Protein 9DTE (pdb70)

Radius of gyration: 13.27 Å; Cα contacts (8 Å, |Δi|>4): 83; chains: 2; bounding box: 37×26×34 Å

Nearest PDB structures (foldseek):
  7rmx-assembly1_A-2  TM=6.338E-01  e=7.361E+00  synthetic construct

B-factor: mean 43.98, std 13.6, range [22.34, 89.56]

Foldseek 3Di:
DLVVVLVVLLVVQCVLCVVVVPVVSNVVSVVLVVVCVVPVDCVSVVVSVVSSVVSVVVD/DVVLLVVLLVLQCVLCVVVVPVVSNVVSVVLVVCCVPPVDCVSSVVSVVSSVVSVVVD

Sequence (117 aa):
DLEERFERLYEKAKKLAEERGDERARRMIELLRQLFETVGDPRILELLELLLQLLEGLELEERFERLYEKAKKLAEERGDERARRMIELLRQLFETVGDPRILELLELLLQLLEGLE

Solvent-accessible surface area: 6293 Å² total; per-residue (Å²): 126,57,87,106,122,2,68,147,14,2,82,120,0,55,129,23,0,85,115,97,58,30,98,76,0,92,104,2,0,52,15,3,67,75,1,5,114,86,54,34,21,82,65,2,15,60,2,0,69,20,0,8,64,10,0,75,57,68,132,130,108,131,98,8,86,132,10,29,76,114,0,66,115,30,0,99,142,100,68,31,72,109,0,103,93,3,0,25,1,4,94,66,2,18,111,94,60,35,23,82,68,3,12,81,3,0,41,7,0,7,52,9,0,67,57,69,91

Secondary structure (DSSP, 8-state):
-HHHHHHHHHHHHHHHHHHHT-HHHHHHHHHHHHHHHHH--HHHHHHHHHHHHHHHHH-/-HHHHHHHHHHHHHHHHHTT-HHHHHHHHHHHHHHHHT--HHHHHHHHHHHHHHHHH-

Structure (mmCIF, N/CA/C/O backbone):
data_9DTE
#
_entry.id   9DTE
#
_cell.length_a   56.429
_cell.length_b   56.429
_cell.length_c   96.624
_cell.angle_alpha   90.000
_cell.angle_beta   90.000
_cell.angle_gamma   120.000
#
_symmetry.space_group_name_H-M   'H 3'
#
loop_
_entity.id
_entity.type
_entity.pdbx_description
1 polymer C2-02802
2 water water
#
loop_
_atom_site.group_PDB
_atom_site.id
_atom_site.type_symbol
_atom_site.label_atom_id
_atom_site.label_alt_id
_atom_site.label_comp_id
_atom_site.label_asym_id
_atom_site.label_entity_id
_atom_site.label_seq_id
_atom_site.pdbx_PDB_ins_code
_atom_site.Cartn_x
_atom_site.Cartn_y
_atom_site.Cartn_z
_atom_site.occupancy
_atom_site.B_iso_or_equiv
_atom_site.auth_seq_id
_atom_site.auth_comp_id
_atom_site.auth_asym_id
_atom_site.auth_atom_id
_atom_site.pdbx_PDB_model_num
ATOM 1 N N . ASP A 1 1 ? 20.85504 16.62558 3.85781 0.859 79.69120 1 ASP A N 1
ATOM 2 C CA . ASP A 1 1 ? 20.27709 15.39103 3.34040 0.859 77.92582 1 ASP A CA 1
ATOM 3 C C . ASP A 1 1 ? 18.75264 15.44709 3.37872 0.859 70.96017 1 ASP A C 1
ATOM 4 O O . ASP A 1 1 ? 18.16409 15.89506 4.36185 0.859 65.89498 1 ASP A O 1
ATOM 9 N N . LEU A 1 2 ? 18.11628 14.98294 2.30092 1.000 69.34799 2 LEU A N 1
ATOM 10 C CA . LEU A 1 2 ? 16.66111 15.05646 2.21607 1.000 64.80767 2 LEU A CA 1
ATOM 11 C C . LEU A 1 2 ? 15.99664 14.04873 3.14747 1.000 56.13690 2 LEU A C 1
ATOM 12 O O . LEU A 1 2 ? 14.97195 14.35299 3.76893 1.000 52.90731 2 LEU A O 1
ATOM 17 N N . GLU A 1 3 ? 16.56363 12.84430 3.25756 0.795 55.45111 3 GLU A N 1
ATOM 18 C CA . GLU A 1 3 ? 15.97510 11.82661 4.12363 0.795 51.49823 3 GLU A CA 1
ATOM 19 C C . GLU A 1 3 ? 16.04335 12.23500 5.58932 0.795 48.82285 3 GLU A C 1
ATOM 20 O O . GLU A 1 3 ? 15.06716 12.07377 6.33187 0.795 43.40424 3 GLU A O 1
ATOM 26 N N . GLU A 1 4 ? 17.18898 12.76312 6.02560 1.000 53.19909 4 GLU A N 1
ATOM 27 C CA . GLU A 1 4 ? 17.32597 13.17870 7.41753 1.000 55.58333 4 GLU A CA 1
ATOM 28 C C . GLU A 1 4 ? 16.38128 14.32866 7.74470 1.000 51.50028 4 GLU A C 1
ATOM 29 O O . GLU A 1 4 ? 15.80943 14.38010 8.84017 1.000 51.70101 4 GLU A O 1
ATOM 35 N N . ARG A 1 5 ? 16.19425 15.25502 6.80173 1.000 45.20213 5 ARG A N 1
ATOM 36 C CA . ARG A 1 5 ? 15.26116 16.35440 7.02545 1.000 43.72044 5 ARG A CA 1
ATOM 37 C C . ARG A 1 5 ? 13.82071 15.85979 7.06420 1.000 42.26427 5 ARG A C 1
ATOM 38 O O . ARG A 1 5 ? 13.00347 16.37248 7.83887 1.000 41.00693 5 ARG A O 1
ATOM 46 N N . PHE A 1 6 ? 13.48800 14.86501 6.23797 1.000 39.11435 6 PHE A N 1
ATOM 47 C CA . PHE A 1 6 ? 12.12863 14.33426 6.25043 1.000 36.40413 6 PHE A CA 1
ATOM 48 C C . PHE A 1 6 ? 11.83416 13.60192 7.55301 1.000 37.23732 6 PHE A C 1
ATOM 49 O O . PHE A 1 6 ? 10.73359 13.72305 8.10344 1.000 36.33866 6 PHE A O 1
ATOM 57 N N . GLU A 1 7 ? 12.80224 12.83503 8.05976 0.782 35.19054 7 GLU A N 1
ATOM 58 C CA . GLU A 1 7 ? 12.56936 12.07584 9.28361 0.782 37.80626 7 GLU A CA 1
ATOM 59 C C . GLU A 1 7 ? 12.36187 13.00014 10.47673 0.782 37.87466 7 GLU A C 1
ATOM 60 O O . GLU A 1 7 ? 11.51085 12.73498 11.33446 0.782 37.48794 7 GLU A O 1
ATOM 66 N N . ARG A 1 8 ? 13.12932 14.09158 10.54869 1.000 40.31656 8 ARG A N 1
ATOM 67 C CA . ARG A 1 8 ? 12.91761 15.07112 11.60988 1.000 43.88610 8 ARG A CA 1
ATOM 68 C C . ARG A 1 8 ? 11.53425 15.69955 11.50610 1.000 40.88692 8 ARG A C 1
ATOM 69 O O . ARG A 1 8 ? 10.84683 15.88069 12.51852 1.000 41.22360 8 ARG A O 1
ATOM 77 N N . LEU A 1 9 ? 11.10658 16.03023 10.28596 1.000 37.08025 9 LEU A N 1
ATOM 78 C CA . LEU A 1 9 ? 9.78005 16.60626 10.09013 1.000 33.34510 9 LEU A CA 1
ATOM 79 C C . LEU A 1 9 ? 8.68399 15.59637 10.41054 1.000 32.28546 9 LEU A C 1
ATOM 80 O O . LEU A 1 9 ? 7.65029 15.95505 10.98955 1.000 33.72085 9 LEU A O 1
ATOM 85 N N . TYR A 1 10 ? 8.89207 14.32935 10.03975 1.000 32.98402 10 TYR A N 1
ATOM 86 C CA . TYR A 1 10 ? 7.89477 13.29579 10.30271 1.000 33.50017 10 TYR A CA 1
ATOM 87 C C . TYR A 1 10 ? 7.65564 13.11798 11.79818 1.000 32.78726 10 TYR A C 1
ATOM 88 O O . TYR A 1 10 ? 6.50610 13.01556 12.24188 1.000 33.26963 10 TYR A O 1
ATOM 97 N N . GLU A 1 11 ? 8.72877 13.06914 12.59101 1.000 36.34629 11 GLU A N 1
ATOM 98 C CA . GLU A 1 11 ? 8.56942 12.91341 14.03345 1.000 37.91824 11 GLU A CA 1
ATOM 99 C C . GLU A 1 11 ? 7.85126 14.11224 14.63986 1.000 36.00026 11 GLU A C 1
ATOM 100 O O . GLU A 1 11 ? 7.04265 13.96035 15.56327 1.000 35.69104 11 GLU A O 1
ATOM 106 N N . LYS A 1 12 ? 8.12541 15.31253 14.12647 1.000 34.34039 12 LYS A N 1
ATOM 107 C CA . LYS A 1 12 ? 7.46132 16.50328 14.64525 1.000 36.37640 12 LYS A CA 1
ATOM 108 C C . LYS A 1 12 ? 5.97610 16.50350 14.30163 1.000 34.64691 12 LYS A C 1
ATOM 109 O O . LYS A 1 12 ? 5.13961 16.85052 15.14374 1.000 34.39793 12 LYS A O 1
ATOM 115 N N . ALA A 1 13 ? 5.62819 16.11261 13.07302 1.000 32.08542 13 ALA A N 1
ATOM 116 C CA . ALA A 1 13 ? 4.22412 16.09169 12.67314 1.000 30.81846 13 ALA A CA 1
ATOM 117 C C . ALA A 1 13 ? 3.46366 14.97862 13.38165 1.000 30.99091 13 ALA A C 1
ATOM 118 O O . ALA A 1 13 ? 2.32017 15.17583 13.81121 1.000 31.31368 13 ALA A O 1
ATOM 120 N N . LYS A 1 14 ? 4.07887 13.80043 13.50909 1.000 32.83746 14 LYS A N 1
ATOM 121 C CA . LYS A 1 14 ? 3.42398 12.70204 14.21053 1.000 33.32466 14 LYS A CA 1
ATOM 122 C C . LYS A 1 14 ? 3.19965 13.04571 15.67691 1.000 33.67044 14 LYS A C 1
ATOM 123 O O . LYS A 1 14 ? 2.16567 12.69018 16.25488 1.000 37.84255 14 LYS A O 1
ATOM 129 N N . LYS A 1 15 ? 4.15322 13.75069 16.29170 1.000 33.94342 15 LYS A N 1
ATOM 130 C CA . LYS A 1 15 ? 4.01918 14.11206 17.69914 1.000 37.48579 15 LYS A CA 1
ATOM 131 C C . LYS A 1 15 ? 2.84565 15.05884 17.91739 1.000 34.61926 15 LYS A C 1
ATOM 132 O O . LYS A 1 15 ? 2.09225 14.91052 18.88719 1.000 38.34287 15 LYS A O 1
ATOM 138 N N . LEU A 1 16 ? 2.66985 16.03293 17.02182 1.000 33.20634 16 LEU A N 1
ATOM 139 C CA . LEU A 1 16 ? 1.56830 16.97876 17.16847 1.000 33.87807 16 LEU A CA 1
ATOM 140 C C . LEU A 1 16 ? 0.22489 16.30691 16.91684 1.000 31.13970 16 LEU A C 1
ATOM 141 O O . LEU A 1 16 ? -0.74658 16.56032 17.64023 1.000 34.05786 16 LEU A O 1
ATOM 146 N N . ALA A 1 17 ? 0.14992 15.44845 15.89652 1.000 31.61218 17 ALA A N 1
ATOM 147 C CA . ALA A 1 17 ? -1.10117 14.75381 15.61014 1.000 31.37613 17 ALA A CA 1
ATOM 148 C C . ALA A 1 17 ? -1.52179 13.86948 16.77791 1.000 34.83444 17 ALA A C 1
ATOM 149 O O . ALA A 1 17 ? -2.70913 13.80228 17.12004 1.000 36.50277 17 ALA A O 1
ATOM 151 N N . GLU A 1 18 ? -0.56113 13.19068 17.41003 1.000 35.24938 18 GLU A N 1
ATOM 152 C CA . GLU A 1 18 ? -0.88583 12.36204 18.56672 1.000 37.81874 18 GLU A CA 1
ATOM 153 C C . GLU A 1 18 ? -1.36684 13.20826 19.73887 1.000 40.88980 18 GLU A C 1
ATOM 154 O O . GLU A 1 18 ? -2.28356 12.80659 20.46504 1.000 44.67269 18 GLU A O 1
ATOM 160 N N . GLU A 1 19 ? -0.75982 14.38074 19.94075 0.881 37.41072 19 GLU A N 1
ATOM 161 C CA . GLU A 1 19 ? -1.17715 15.25049 21.03656 0.881 40.34908 19 GLU A CA 1
ATOM 162 C C . GLU A 1 19 ? -2.60774 15.73767 20.84515 0.881 38.83524 19 GLU A C 1
ATOM 163 O O . GLU A 1 19 ? -3.35533 15.88455 21.82027 0.881 43.47556 19 GLU A O 1
ATOM 169 N N . ARG A 1 20 ? -3.00554 15.99442 19.59882 1.000 38.76360 20 ARG A N 1
ATOM 170 C CA . ARG A 1 20 ? -4.35267 16.46495 19.30750 1.000 41.32020 20 ARG A CA 1
ATOM 171 C C . ARG A 1 20 ? -5.36466 15.33443 19.18643 1.000 46.18787 20 ARG A C 1
ATOM 172 O O . ARG A 1 20 ? -6.56761 15.60962 19.10781 1.000 49.01257 20 ARG A O 1
ATOM 180 N N . GLY A 1 21 ? -4.91666 14.08155 19.17823 1.000 44.89177 21 GLY A N 1
ATOM 181 C CA . GLY A 1 21 ? -5.82471 12.97689 18.93847 1.000 46.42118 21 GLY A CA 1
ATOM 182 C C . GLY A 1 21 ? -6.42017 12.97655 17.54988 1.000 44.83530 21 GLY A C 1
ATOM 183 O O . GLY A 1 21 ? -7.54453 12.49985 17.36373 1.000 47.03612 21 GLY A O 1
ATOM 184 N N . ASP A 1 22 ? -5.69334 13.50681 16.56618 0.709 36.31504 22 ASP A N 1
ATOM 185 C CA . ASP A 1 22 ? -6.17871 13.61639 15.19113 0.709 32.07681 22 ASP A CA 1
ATOM 186 C C . ASP A 1 22 ? -5.78475 12.34130 14.45773 0.709 32.00087 22 ASP A C 1
ATOM 187 O O . ASP A 1 22 ? -4.71054 12.24588 13.86435 0.709 31.86554 22 ASP A O 1
ATOM 192 N N . GLU A 1 23 ? -6.67615 11.34705 14.49924 1.000 39.97848 23 GLU A N 1
ATOM 193 C CA . GLU A 1 23 ? -6.39194 10.06166 13.86737 1.000 39.46193 23 GLU A CA 1
ATOM 194 C C . GLU A 1 23 ? -6.24492 10.20093 12.35702 1.000 37.31094 23 GLU A C 1
ATOM 195 O O . GLU A 1 23 ? -5.39155 9.54609 11.74460 1.000 36.07955 23 GLU A O 1
ATOM 201 N N . ARG A 1 24 ? -7.06297 11.05291 11.73653 0.804 30.75752 24 ARG A N 1
ATOM 202 C CA . AR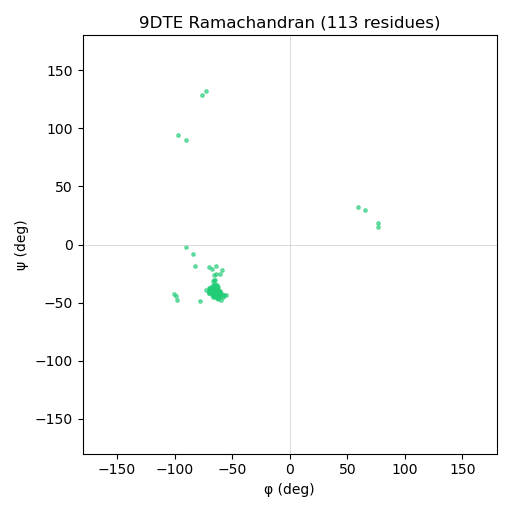G A 1 24 ? -6.96616 11.23868 10.29328 0.804 31.45662 24 ARG A CA 1
ATOM 203 C C . ARG A 1 24 ? -5.61957 11.83534 9.90436 0.804 30.34775 24 ARG A C 1
ATOM 204 O O . ARG A 1 24 ? -4.99079 11.39306 8.93424 0.804 29.30399 24 ARG A O 1
ATOM 212 N N . ALA A 1 25 ? -5.15432 12.83638 10.65535 1.000 29.83773 25 ALA A N 1
ATOM 213 C CA . ALA A 1 25 ? -3.84762 13.41944 10.37160 1.000 30.03845 25 ALA A CA 1
ATOM 214 C C . ALA A 1 25 ? -2.73188 12.40332 10.57870 1.000 27.42976 25 ALA A C 1
ATOM 215 O O . ALA A 1 25 ? -1.77446 12.36047 9.79770 1.000 29.10617 25 ALA A O 1
ATOM 217 N N . ARG A 1 26 ? -2.83652 11.57921 11.62705 1.000 28.87504 26 ARG A N 1
ATOM 218 C CA . ARG A 1 26 ? -1.83210 10.54415 11.86413 1.000 30.17651 26 ARG A CA 1
ATOM 219 C C . ARG A 1 26 ? -1.69983 9.61563 10.66376 1.000 31.14272 26 ARG A C 1
ATOM 220 O O . ARG A 1 26 ? -0.58364 9.26752 10.25962 1.000 31.07242 26 ARG A O 1
ATOM 228 N N . ARG A 1 27 ? -2.82779 9.21129 10.07347 1.000 30.36980 27 ARG A N 1
ATOM 229 C CA . ARG A 1 27 ? -2.77498 8.31400 8.92295 1.000 30.12049 27 ARG A CA 1
ATOM 230 C C . ARG A 1 27 ? -2.22548 9.01524 7.68502 1.000 29.86236 27 ARG A C 1
ATOM 231 O O . ARG A 1 27 ? -1.49044 8.40646 6.89791 1.000 29.14524 27 ARG A O 1
ATOM 239 N N . MET A 1 28 ? -2.56134 10.29427 7.49272 1.000 28.87240 28 MET A N 1
ATOM 240 C CA . MET A 1 28 ? -1.97441 11.04279 6.38542 1.000 25.19041 28 MET A CA 1
ATOM 241 C C . MET A 1 28 ? -0.46114 11.12970 6.52593 1.000 26.78557 28 MET A C 1
ATOM 242 O O . MET A 1 28 ? 0.27265 10.99064 5.53918 1.000 26.25955 28 MET A O 1
ATOM 247 N N . ILE A 1 29 ? 0.02306 11.36183 7.74865 1.000 25.44941 29 ILE A N 1
ATOM 248 C CA . ILE A 1 29 ? 1.46176 11.45081 7.98345 1.000 26.24080 29 ILE A CA 1
ATOM 249 C C . ILE A 1 29 ? 2.14578 10.12937 7.65016 1.000 25.55553 29 ILE A C 1
ATOM 250 O O . ILE A 1 29 ? 3.21541 10.10731 7.02600 1.000 26.83547 29 ILE A O 1
ATOM 255 N N . GLU A 1 30 ? 1.53910 9.00754 8.04419 0.748 22.34154 30 GLU A N 1
ATOM 256 C CA . GLU A 1 30 ? 2.11832 7.70729 7.71617 0.748 23.75102 30 GLU A CA 1
ATOM 257 C C . GLU A 1 30 ? 2.12764 7.46719 6.21212 0.748 25.73660 30 GLU A C 1
ATOM 258 O O . GLU A 1 30 ? 3.10600 6.93958 5.66853 0.748 27.49702 30 GLU A O 1
ATOM 264 N N . LEU A 1 31 ? 1.04940 7.85178 5.52189 1.000 26.29464 31 LEU A N 1
ATOM 265 C CA . LEU A 1 31 ? 1.00656 7.70747 4.06898 1.000 27.26768 31 LEU A CA 1
ATOM 266 C C . LEU A 1 31 ? 2.07937 8.55235 3.39958 1.000 27.51819 31 LEU A C 1
ATOM 267 O O . LEU A 1 31 ? 2.71228 8.11429 2.42938 1.000 28.81821 31 LEU A O 1
ATOM 272 N N . LEU A 1 32 ? 2.28959 9.77334 3.89498 1.000 25.97676 32 LEU A N 1
ATOM 273 C CA . LEU A 1 32 ? 3.31228 10.63719 3.31808 1.000 25.64755 32 LEU A CA 1
ATOM 274 C C . LEU A 1 32 ? 4.70044 10.02558 3.47078 1.000 26.76969 32 LEU A C 1
ATOM 275 O O . LEU A 1 32 ? 5.51735 10.08105 2.54236 1.000 27.93805 32 LEU A O 1
ATOM 280 N N . ARG A 1 33 ? 4.98116 9.41621 4.62521 0.829 24.61215 33 ARG A N 1
ATOM 281 C CA . ARG A 1 33 ? 6.26943 8.75234 4.80211 0.829 26.62326 33 ARG A CA 1
ATOM 282 C C . ARG A 1 33 ? 6.42026 7.58726 3.83333 0.829 24.50561 33 ARG A C 1
ATOM 283 O O . ARG A 1 33 ? 7.47837 7.41163 3.21611 0.829 27.95743 33 ARG A O 1
ATOM 291 N N . GLN A 1 34 ? 5.37023 6.77001 3.69170 1.000 27.41172 34 GLN A N 1
ATOM 292 C CA . GLN A 1 34 ? 5.43357 5.64455 2.76441 1.000 28.56454 34 GLN A CA 1
ATOM 293 C C . GLN A 1 34 ? 5.65610 6.12022 1.33435 1.000 27.85324 34 GLN A C 1
ATOM 294 O O . GLN A 1 34 ? 6.42695 5.51095 0.58159 1.000 31.32961 34 GLN A O 1
ATOM 300 N N . LEU A 1 35 ? 4.99069 7.20846 0.94256 1.000 29.67621 35 LEU A N 1
ATOM 301 C CA . LEU A 1 35 ? 5.16438 7.73612 -0.40694 1.000 28.03056 35 LEU A CA 1
ATOM 302 C C . LEU A 1 35 ? 6.56188 8.30775 -0.61023 1.000 28.68266 35 LEU A C 1
ATOM 303 O O . LEU A 1 35 ? 7.16716 8.11131 -1.67043 1.000 32.39722 35 LEU A O 1
ATOM 308 N N . PHE A 1 36 ? 7.09403 9.01525 0.39012 1.000 28.44661 36 PHE A N 1
ATOM 309 C CA . PHE A 1 36 ? 8.43355 9.57846 0.25045 1.000 31.07954 36 PHE A CA 1
ATOM 310 C C . PHE A 1 36 ? 9.48941 8.48313 0.16430 1.000 28.77485 36 PHE A C 1
ATOM 311 O O . PHE A 1 36 ? 10.44388 8.59148 -0.61380 1.000 31.58975 36 PHE A O 1
ATOM 319 N N . GLU A 1 37 ? 9.34091 7.42085 0.96073 1.000 31.56245 37 GLU A N 1
ATOM 320 C CA . GLU A 1 37 ? 10.28061 6.30790 0.87266 1.000 34.64035 37 GLU A CA 1
ATOM 321 C C . GLU A 1 37 ? 10.19345 5.60882 -0.47866 1.000 32.67886 37 GLU A C 1
ATOM 322 O O . GLU A 1 37 ? 11.19765 5.08879 -0.97480 1.000 36.96830 37 GLU A O 1
ATOM 328 N N . THR A 1 38 ? 9.00915 5.60122 -1.09182 1.000 34.92337 38 THR A N 1
ATOM 329 C CA . THR A 1 38 ? 8.83892 4.96459 -2.39204 1.000 33.79979 38 THR A CA 1
ATOM 330 C C . THR A 1 38 ? 9.38149 5.84247 -3.51369 1.000 35.29470 38 THR A C 1
ATOM 331 O O . THR A 1 38 ? 10.14765 5.37632 -4.36331 1.000 38.38855 38 THR A O 1
ATOM 335 N N . VAL A 1 39 ? 9.00074 7.11685 -3.51950 1.000 37.25945 39 VAL A N 1
ATOM 336 C CA . VAL A 1 39 ? 9.23096 8.00244 -4.65371 1.000 42.86736 39 VAL A CA 1
ATOM 337 C C . VAL A 1 39 ? 10.43997 8.90596 -4.43902 1.000 40.00815 39 VAL A C 1
ATOM 338 O O . VAL A 1 39 ? 11.22856 9.11696 -5.36076 1.000 43.92371 39 VAL A O 1
ATOM 342 N N . GLY A 1 40 ? 10.59369 9.46073 -3.23845 1.000 38.04719 40 GLY A N 1
ATOM 343 C CA . GLY A 1 40 ? 11.67935 10.38379 -2.97360 1.000 38.26614 40 GLY A CA 1
ATOM 344 C C . GLY A 1 40 ? 11.48588 11.77731 -3.52452 1.000 39.89310 40 GLY A C 1
ATOM 345 O O . GLY A 1 40 ? 12.45581 12.54212 -3.58475 1.000 45.01060 40 GLY A O 1
ATOM 346 N N . ASP A 1 41 ? 10.27272 12.13229 -3.92224 1.000 39.92612 41 ASP A N 1
ATOM 347 C CA . ASP A 1 41 ? 10.01802 13.43092 -4.53519 1.000 38.54251 41 ASP A CA 1
ATOM 348 C C . ASP A 1 41 ? 10.00606 14.51482 -3.46131 1.000 37.34728 41 ASP A C 1
ATOM 349 O O . ASP A 1 41 ? 9.29850 14.37695 -2.45778 1.000 37.17309 41 ASP A O 1
ATOM 354 N N . PRO A 1 42 ? 10.76854 15.59937 -3.63735 1.000 39.92021 42 PRO A N 1
ATOM 355 C CA . PRO A 1 42 ? 10.74314 16.68966 -2.64649 1.000 37.76167 42 PRO A CA 1
ATOM 356 C C . PRO A 1 42 ? 9.36932 17.30839 -2.44186 1.000 36.55156 42 PRO A C 1
ATOM 357 O O . PRO A 1 42 ? 9.13108 17.91046 -1.38758 1.000 34.62345 42 PRO A O 1
ATOM 361 N N . ARG A 1 43 ? 8.45661 17.18029 -3.40873 1.000 32.10372 43 ARG A N 1
ATOM 362 C CA . ARG A 1 43 ? 7.10459 17.70040 -3.22206 1.000 31.70492 43 ARG A CA 1
ATOM 363 C C . ARG A 1 43 ? 6.36925 16.98109 -2.10050 1.000 32.18088 43 ARG A C 1
ATOM 364 O O . ARG A 1 43 ? 5.44927 17.54754 -1.49812 1.000 33.26215 43 ARG A O 1
ATOM 372 N N . ILE A 1 44 ? 6.74659 15.73367 -1.81303 1.000 29.93680 44 ILE A N 1
ATOM 373 C CA . ILE A 1 44 ? 6.15874 15.02746 -0.68017 1.000 31.27875 44 ILE A CA 1
ATOM 374 C C . ILE A 1 44 ? 6.62750 15.64183 0.63304 1.000 28.59714 44 ILE A C 1
ATOM 375 O O . ILE A 1 44 ? 5.86537 15.72439 1.60652 1.000 29.44859 44 ILE A O 1
ATOM 380 N N . LEU A 1 45 ? 7.88922 16.07225 0.68498 1.000 30.66082 45 LEU A N 1
ATOM 381 C CA . LEU A 1 45 ? 8.36955 16.81632 1.84313 1.000 30.03284 45 LEU A CA 1
ATOM 382 C C . LEU A 1 45 ? 7.57257 18.10005 2.02980 1.000 33.52753 45 LEU A C 1
ATOM 383 O O . LEU A 1 45 ? 7.16695 18.43088 3.15011 1.000 35.56585 45 LEU A O 1
ATOM 388 N N . GLU A 1 46 ? 7.32280 18.82776 0.93811 1.000 33.31806 46 GLU A N 1
ATOM 389 C CA . GLU A 1 46 ? 6.53075 20.05065 1.02941 1.000 33.87734 46 GLU A CA 1
ATOM 390 C C . GLU A 1 46 ? 5.11799 19.76059 1.52043 1.000 32.65290 46 GLU A C 1
ATOM 391 O O . GLU A 1 46 ? 4.56983 20.51806 2.32999 1.000 33.32701 46 GLU A O 1
ATOM 397 N N . LEU A 1 47 ? 4.51141 18.67025 1.03959 1.000 29.96088 47 LEU A N 1
ATOM 398 C CA . LEU A 1 47 ? 3.17740 18.29254 1.50171 1.000 29.03203 47 LEU A CA 1
ATOM 399 C C . LEU A 1 47 ? 3.14555 18.09507 3.01157 1.000 30.21193 47 LEU 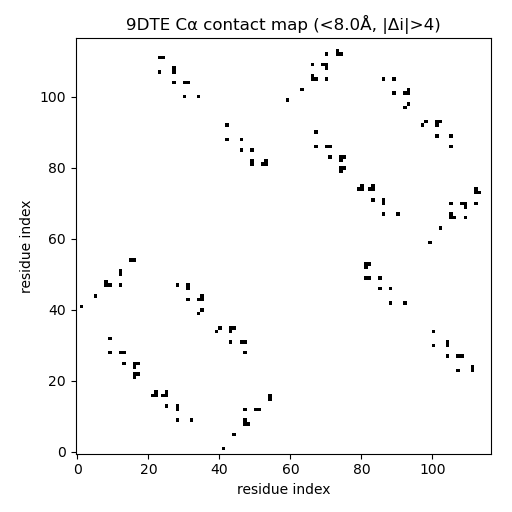A C 1
ATOM 400 O O . LEU A 1 47 ? 2.20890 18.54381 3.68484 1.000 29.72466 47 LEU A O 1
ATOM 405 N N . LEU A 1 48 ? 4.15487 17.41675 3.56185 1.000 28.78758 48 LEU A N 1
ATOM 406 C CA . LEU A 1 48 ? 4.18040 17.18691 5.00258 1.000 29.74875 48 LEU A CA 1
ATOM 407 C C . LEU A 1 48 ? 4.41772 18.48477 5.76526 1.000 29.03257 48 LEU A C 1
ATOM 408 O O . LEU A 1 48 ? 3.83136 18.69684 6.83409 1.000 29.07525 48 LEU A O 1
ATOM 413 N N . GLU A 1 49 ? 5.27080 19.36537 5.23188 0.792 25.84842 49 GLU A N 1
ATOM 414 C CA . GLU A 1 49 ? 5.44670 20.68633 5.82951 0.792 27.28912 49 GLU A CA 1
ATOM 415 C C . GLU A 1 49 ? 4.12440 21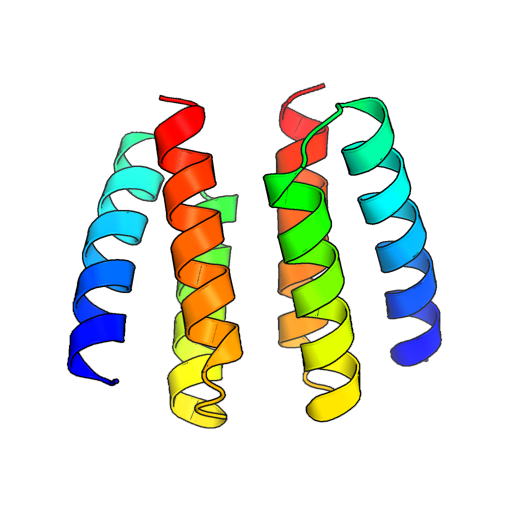.43997 5.89160 0.792 29.50637 49 GLU A C 1
ATOM 416 O O . GLU A 1 49 ? 3.79213 22.04660 6.91684 0.792 28.86393 49 GLU A O 1
ATOM 422 N N . LEU A 1 50 ? 3.35295 21.40834 4.80325 1.000 30.17947 50 LEU A N 1
ATOM 423 C CA . LEU A 1 50 ? 2.08303 22.12677 4.77625 1.000 29.64409 50 LEU A CA 1
ATOM 424 C C . LEU A 1 50 ? 1.06829 21.49808 5.72195 1.000 27.65869 50 LEU A C 1
ATOM 425 O O . LEU A 1 50 ? 0.29506 22.21205 6.37341 1.000 29.07831 50 LEU A O 1
ATOM 430 N N . LEU A 1 51 ? 1.05529 20.16633 5.81428 1.000 26.80332 51 LEU A N 1
ATOM 431 C CA . LEU A 1 51 ? 0.16365 19.50853 6.76458 1.000 27.48087 51 LEU A CA 1
ATOM 432 C C . LEU A 1 51 ? 0.51474 19.88894 8.19777 1.000 29.80961 51 LEU A C 1
ATOM 433 O O . LEU A 1 51 ? -0.37745 20.14935 9.01447 1.000 30.36741 51 LEU A O 1
ATOM 438 N N . LEU A 1 52 ? 1.81238 19.95214 8.51481 1.000 29.01516 52 LEU A N 1
ATOM 439 C CA . LEU A 1 52 ? 2.23036 20.37173 9.84859 1.000 30.06449 52 LEU A CA 1
ATOM 440 C C . LEU A 1 52 ? 1.79888 21.80530 10.13403 1.000 31.60372 52 LEU A C 1
ATOM 441 O O . LEU A 1 52 ? 1.32063 22.11029 11.23338 1.000 34.60514 52 LEU A O 1
ATOM 446 N N . GLN A 1 53 ? 1.95367 22.69902 9.15153 1.000 31.36314 53 GLN A N 1
ATOM 447 C CA . GLN A 1 53 ? 1.50623 24.07858 9.32403 1.000 33.63457 53 GLN A CA 1
ATOM 448 C C . GLN A 1 53 ? -0.00001 24.14888 9.54328 1.000 31.30067 53 GLN A C 1
ATOM 449 O O . GLN A 1 53 ? -0.48410 24.98633 10.31504 1.000 34.97506 53 GLN A O 1
ATOM 455 N N . LEU A 1 54 ? -0.75667 23.28542 8.86198 1.000 31.11213 54 LEU A N 1
ATOM 456 C CA . LEU A 1 54 ? -2.20325 23.24704 9.04864 1.000 35.25578 54 LEU A CA 1
ATOM 457 C C . LEU A 1 54 ? -2.55220 22.85213 10.47870 1.000 36.07952 54 LEU A C 1
ATOM 458 O O . LEU A 1 54 ? -3.39920 23.48394 11.12240 1.000 35.80617 54 LEU A O 1
ATOM 463 N N . LEU A 1 55 ? -1.89580 21.80973 10.99623 1.000 36.05558 55 LEU A N 1
ATOM 464 C CA . LEU A 1 55 ? -2.13805 21.38494 12.37215 1.000 37.15569 55 LEU A CA 1
ATOM 465 C C . LEU A 1 55 ? -1.69587 22.44808 13.37073 1.000 37.61661 55 LEU A C 1
ATOM 466 O O . LEU A 1 55 ? -2.36422 22.66869 14.38836 1.000 41.17627 55 LEU A O 1
ATOM 471 N N . GLU A 1 56 ? -0.57005 23.11350 13.10277 0.853 34.73206 56 GLU A N 1
ATOM 472 C CA . GLU A 1 56 ? -0.10864 24.16890 13.99860 0.853 37.01461 56 GLU A CA 1
ATOM 473 C C . GLU A 1 56 ? -1.06280 25.35576 14.00728 0.853 40.08033 56 GLU A C 1
ATOM 474 O O . GLU A 1 56 ? -1.19486 26.03741 15.03120 0.853 42.89199 56 GLU A O 1
ATOM 480 N N . GLY A 1 57 ? -1.73849 25.61503 12.88608 1.000 40.78042 57 GLY A N 1
ATOM 481 C CA . GLY A 1 57 ? -2.71949 26.68318 12.84696 1.000 46.43772 57 GLY A CA 1
ATOM 482 C C . GLY A 1 57 ? -3.94156 26.41894 13.69860 1.000 48.04182 57 GLY A C 1
ATOM 483 O O . GLY A 1 57 ? -4.64879 27.36487 14.06112 1.000 52.01279 57 GLY A O 1
ATOM 484 N N . LEU A 1 58 ? -4.20330 25.15321 14.02882 1.000 45.31728 58 LEU A N 1
ATOM 485 C CA . LEU A 1 58 ? -5.33636 24.80569 14.87510 1.000 48.24002 58 LEU A CA 1
ATOM 486 C C . LEU A 1 58 ? -5.03276 24.96868 16.35785 1.000 54.99086 58 LEU A C 1
ATOM 487 O O . LEU A 1 58 ? -5.96807 25.04347 17.16192 1.000 57.23643 58 LEU A O 1
ATOM 492 N N . GLU A 1 59 ? -3.75874 25.02552 16.73456 1.000 57.97888 59 GLU A N 1
ATOM 493 C CA . GLU A 1 59 ? -3.37251 25.21367 18.12913 1.000 64.45139 59 GLU A CA 1
ATOM 494 C C . GLU A 1 59 ? -3.74819 26.60644 18.62534 1.000 72.17190 59 GLU A C 1
ATOM 495 O O . GLU A 1 59 ? -3.70097 27.57863 17.87185 1.000 75.08254 59 GLU A O 1
ATOM 501 N N . LEU B 1 2 ? -8.91731 5.19738 -12.32159 1.000 58.99283 2 LEU B N 1
ATOM 502 C CA . LEU B 1 2 ? -8.78982 6.01947 -11.12487 1.000 51.96883 2 LEU B CA 1
ATOM 503 C C . LEU B 1 2 ? -8.69581 7.50082 -11.47399 1.000 47.29040 2 LEU B C 1
ATOM 504 O O . LEU B 1 2 ? -8.73201 8.35543 -10.59042 1.000 42.88856 2 LEU B O 1
ATOM 509 N N . GLU B 1 3 ? -8.57295 7.79975 -12.76964 0.723 47.34776 3 GLU B N 1
ATOM 510 C CA . GLU B 1 3 ? -8.47138 9.19201 -13.19634 0.723 43.74414 3 GLU B CA 1
ATOM 511 C C . GLU B 1 3 ? -9.77179 9.94441 -12.94241 0.723 40.49436 3 GLU B C 1
ATOM 512 O O . GLU B 1 3 ? -9.75139 11.10406 -12.51263 0.723 37.11179 3 GLU B O 1
ATOM 518 N N . GLU B 1 4 ? -10.91248 9.30191 -13.20329 1.000 44.75752 4 GLU B N 1
ATOM 519 C CA . GLU B 1 4 ? -12.19795 9.93913 -12.93732 1.000 46.91380 4 GLU B CA 1
ATOM 520 C C . GLU B 1 4 ? -12.42369 10.11320 -11.44004 1.000 45.49540 4 GLU B C 1
ATOM 521 O O . GLU B 1 4 ? -12.95187 11.14212 -11.00064 1.000 42.64580 4 GLU B O 1
ATOM 527 N N . ARG B 1 5 ? -12.02551 9.11714 -10.64349 1.000 41.22956 5 ARG B N 1
ATOM 528 C CA . ARG B 1 5 ? -12.09423 9.24410 -9.19070 1.000 38.79577 5 ARG B CA 1
ATOM 529 C C . ARG B 1 5 ? -11.25183 10.41537 -8.70172 1.000 38.86415 5 ARG B C 1
ATOM 530 O O . ARG B 1 5 ? -11.67648 11.17161 -7.81887 1.000 38.81718 5 ARG B O 1
ATOM 538 N N . PHE B 1 6 ? -10.05585 10.58692 -9.26953 1.000 35.40899 6 PHE B N 1
ATOM 539 C CA . PHE B 1 6 ? -9.20224 11.69648 -8.86040 1.000 34.69182 6 PHE B CA 1
ATOM 540 C C . PHE B 1 6 ? -9.84542 13.04054 -9.17307 1.000 34.46831 6 PHE B C 1
ATOM 541 O O . PHE B 1 6 ? -9.79340 13.96442 -8.35263 1.000 32.96140 6 PHE B O 1
ATOM 549 N N . GLU B 1 7 ? -10.44446 13.17550 -10.35910 0.768 31.78584 7 GLU B N 1
ATOM 550 C CA . GLU B 1 7 ? -11.03417 14.45496 -10.74053 0.768 33.43978 7 GLU B CA 1
ATOM 551 C C . GLU B 1 7 ? -12.16038 14.84838 -9.79281 0.768 35.47688 7 GLU B C 1
ATOM 552 O O . GLU B 1 7 ? -12.28147 16.01956 -9.41530 0.768 33.41469 7 GLU B O 1
ATOM 558 N N . ARG B 1 8 ? -12.99289 13.88374 -9.39317 1.000 38.50404 8 ARG B N 1
ATOM 559 C CA . ARG B 1 8 ? -14.07618 14.18965 -8.46363 1.000 40.90835 8 ARG B CA 1
ATOM 560 C C . ARG B 1 8 ? -13.53662 14.64124 -7.11286 1.000 37.75367 8 ARG B C 1
ATOM 561 O O . ARG B 1 8 ? -14.03973 15.60842 -6.52876 1.000 41.51466 8 ARG B O 1
ATOM 569 N N . LEU B 1 9 ? -12.51733 13.94991 -6.59709 1.000 32.89310 9 LEU B N 1
ATOM 570 C CA . LEU B 1 9 ? -11.91724 14.34907 -5.32778 1.000 32.57144 9 LEU B CA 1
ATOM 571 C C . LEU B 1 9 ? -11.25662 15.71426 -5.44846 1.000 33.40613 9 LEU B C 1
ATOM 572 O O . LEU B 1 9 ? -11.39774 16.56860 -4.56516 1.000 32.23933 9 LEU B O 1
ATOM 577 N N . TYR B 1 10 ? -10.52353 15.93252 -6.54177 1.000 30.63903 10 TYR B N 1
ATOM 578 C CA . TYR B 1 10 ? -9.83040 17.20017 -6.74297 1.000 28.97235 10 TYR B CA 1
ATOM 579 C C . TYR B 1 10 ? -10.81271 18.36353 -6.77418 1.000 30.64978 10 TYR B C 1
ATOM 580 O O . TYR B 1 10 ? -10.60406 19.38651 -6.11149 1.000 31.52110 10 TYR B O 1
ATOM 589 N N . GLU B 1 11 ? -11.89224 18.22410 -7.54565 1.000 30.26675 11 GLU B N 1
ATOM 590 C CA . GLU B 1 11 ? -12.83935 19.32376 -7.69770 1.000 32.54576 11 GLU B CA 1
ATOM 591 C C . GLU B 1 11 ? -13.52988 19.64849 -6.37863 1.000 32.53886 11 GLU B C 1
ATOM 592 O O . GLU B 1 11 ? -13.68419 20.82319 -6.02325 1.000 35.20921 11 GLU B O 1
ATOM 598 N N . LYS B 1 12 ? -13.94543 18.62086 -5.63477 1.000 35.11208 12 LYS B N 1
ATOM 599 C CA . LYS B 1 12 ? -14.62732 18.85612 -4.36579 1.000 33.83179 12 LYS B CA 1
ATOM 600 C C . LYS B 1 12 ? -13.68435 19.46158 -3.33384 1.000 32.96002 12 LYS B C 1
ATOM 601 O O . LYS B 1 12 ? -14.06003 20.39489 -2.61474 1.000 36.34739 12 LYS B O 1
ATOM 607 N N . ALA B 1 13 ? -12.45625 18.94724 -3.24818 1.000 30.00101 13 ALA B N 1
ATOM 608 C CA . ALA B 1 13 ? -11.50274 19.47021 -2.27499 1.000 27.77548 13 ALA B CA 1
ATOM 609 C C . ALA B 1 13 ? -11.09868 20.90032 -2.61059 1.000 33.61542 13 ALA B C 1
ATOM 610 O O . ALA B 1 13 ? -10.97525 21.74308 -1.71311 1.000 32.06308 13 ALA B O 1
ATOM 612 N N . LYS B 1 14 ? -10.89393 21.19363 -3.89751 1.000 30.85742 14 LYS B N 1
ATOM 613 C CA . LYS B 1 14 ? -10.48426 22.53734 -4.29481 1.000 33.05952 14 LYS B CA 1
ATOM 614 C C . LYS B 1 14 ? -11.55438 23.56388 -3.94733 1.000 35.24327 14 LYS B C 1
ATOM 615 O O . LYS B 1 14 ? -11.24060 24.66415 -3.47566 1.000 39.12857 14 L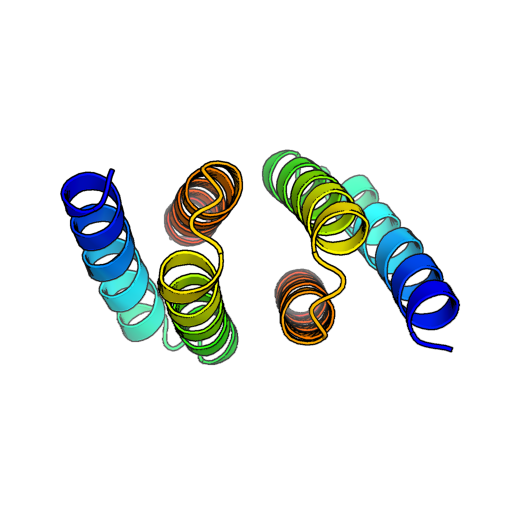YS B O 1
ATOM 621 N N . LYS B 1 15 ? -12.82658 23.22080 -4.16713 1.000 32.39729 15 LYS B N 1
ATOM 622 C CA . LYS B 1 15 ? -13.90949 24.13785 -3.82382 1.000 37.16244 15 LYS B CA 1
ATOM 623 C C . LYS B 1 15 ? -13.97616 24.37629 -2.32088 1.000 39.01621 15 LYS B C 1
ATOM 624 O O . LYS B 1 15 ? -14.20786 25.50578 -1.87440 1.000 44.17268 15 LYS B O 1
ATOM 630 N N . LEU B 1 16 ? -13.77403 23.32491 -1.52453 1.000 36.64323 16 LEU B N 1
ATOM 631 C CA . LEU B 1 16 ? -13.80467 23.47637 -0.07338 1.000 37.98321 16 LEU B CA 1
ATOM 632 C C . LEU B 1 16 ? -12.64422 24.33413 0.41460 1.000 35.41834 16 LEU B C 1
ATOM 633 O O . LEU B 1 16 ? -12.82812 25.22135 1.25614 1.000 40.31082 16 LEU B O 1
ATOM 638 N N . ALA B 1 17 ? -11.43761 24.07860 -0.09842 1.000 33.36985 17 ALA B N 1
ATOM 639 C CA . ALA B 1 17 ? -10.28106 24.87336 0.30426 1.000 31.93981 17 ALA B CA 1
ATOM 640 C C . ALA B 1 17 ? -10.48049 26.34261 -0.03756 1.000 37.69037 17 ALA B C 1
ATOM 641 O O . ALA B 1 17 ? -10.11936 27.22742 0.74837 1.000 42.91840 17 ALA B O 1
ATOM 643 N N . GLU B 1 18 ? -11.05969 26.62367 -1.20519 0.814 34.62941 18 GLU B N 1
ATOM 644 C CA . GLU B 1 18 ? -11.29725 28.01067 -1.58715 0.814 39.03151 18 GLU B CA 1
ATOM 645 C C . GLU B 1 18 ? -12.38570 28.64296 -0.72981 0.814 42.92986 18 GLU B C 1
ATOM 646 O O . GLU B 1 18 ? -12.26818 29.80718 -0.33006 0.814 48.77623 18 GLU B O 1
ATOM 652 N N . GLU B 1 19 ? -13.45121 27.89414 -0.43210 0.799 40.32733 19 GLU B N 1
ATOM 653 C CA . GLU B 1 19 ? -14.52025 28.43917 0.40017 0.799 43.23117 19 GLU B CA 1
ATOM 654 C C . GLU B 1 19 ? -14.04329 28.71170 1.82075 0.799 45.07704 19 GLU B C 1
ATOM 655 O O . GLU B 1 19 ? -14.59647 29.58267 2.50257 0.799 48.92947 19 GLU B O 1
ATOM 661 N N . ARG B 1 20 ? -13.02599 27.98688 2.27980 1.000 43.93996 20 ARG B N 1
ATOM 662 C CA . ARG B 1 20 ? -12.45853 28.18608 3.60561 1.000 46.68892 20 ARG B CA 1
ATOM 663 C C . ARG B 1 20 ? -11.31563 29.19178 3.61847 1.000 47.97389 20 ARG B C 1
ATOM 664 O O . ARG B 1 20 ? -10.77753 29.47789 4.69273 1.000 53.08079 20 ARG B O 1
ATOM 672 N N . GLY B 1 21 ? -10.93653 29.73270 2.46256 1.000 45.86270 21 GLY B N 1
ATOM 673 C CA . GLY B 1 21 ? -9.78981 30.62229 2.39573 1.000 49.16039 21 GLY B CA 1
ATOM 674 C C . GLY B 1 21 ? -8.50074 29.99188 2.86980 1.000 48.99891 21 GLY B C 1
ATOM 675 O O . GLY B 1 21 ? -7.64211 30.68782 3.42282 1.000 52.27203 21 GLY B O 1
ATOM 676 N N . ASP B 1 22 ? -8.34165 28.68576 2.66972 0.811 42.82299 22 ASP B N 1
ATOM 677 C CA . ASP B 1 22 ? -7.18286 27.94093 3.16105 0.811 41.46651 22 ASP B CA 1
ATOM 678 C C . ASP B 1 22 ? -6.17857 27.83183 2.01661 0.811 43.99254 22 ASP B C 1
ATOM 679 O O . ASP B 1 22 ? -6.25019 26.92467 1.18534 0.811 41.73215 22 ASP B O 1
ATOM 684 N N . GLU B 1 23 ? -5.22594 28.76947 1.98472 0.937 44.34703 23 GLU B N 1
ATOM 685 C CA . GLU B 1 23 ? -4.19828 28.75242 0.94732 0.937 44.58250 23 GLU B CA 1
ATOM 686 C C . GLU B 1 23 ? -3.28511 27.53931 1.08700 0.937 45.05178 23 GLU B C 1
ATOM 687 O O . GLU B 1 23 ? -2.82097 26.98545 0.08336 0.937 39.78280 23 GLU B O 1
ATOM 689 N N . ARG B 1 24 ? -3.01167 27.11174 2.32226 1.000 45.58304 24 ARG B N 1
ATOM 690 C CA . ARG B 1 24 ? -2.16842 25.93709 2.52418 1.000 42.22470 24 ARG B CA 1
ATOM 691 C C . ARG B 1 24 ? -2.80961 24.69319 1.92384 1.000 38.59265 24 ARG B C 1
ATOM 692 O O . ARG B 1 24 ? -2.15025 23.91774 1.22189 1.000 38.24069 24 ARG B O 1
ATOM 700 N N . ALA B 1 25 ? -4.10254 24.48648 2.18989 1.000 33.15860 25 ALA B N 1
ATOM 701 C CA . ALA B 1 25 ? -4.79251 23.33255 1.62479 1.000 31.60707 25 ALA B CA 1
ATOM 702 C C . ALA B 1 25 ? -4.89285 23.41857 0.10673 1.000 31.78968 25 ALA B C 1
ATOM 703 O O . ALA B 1 25 ? -4.81789 22.38858 -0.57268 1.000 31.19875 25 ALA B O 1
ATOM 705 N N . ARG B 1 26 ? -5.06248 24.62540 -0.44229 1.000 33.52052 26 ARG B N 1
ATOM 706 C CA . ARG B 1 26 ? -5.08682 24.77083 -1.89467 1.000 34.90317 26 ARG B CA 1
ATOM 707 C C . ARG B 1 26 ? -3.75768 24.34863 -2.50873 1.000 34.61836 26 ARG B C 1
ATOM 708 O O . ARG B 1 26 ? -3.73032 23.64677 -3.52716 1.000 36.47488 26 ARG B O 1
ATOM 716 N N . ARG B 1 27 ? -2.64389 24.75703 -1.89382 0.874 32.99346 27 ARG B N 1
ATOM 717 C CA . ARG B 1 27 ? -1.32998 24.34530 -2.37898 0.874 34.18906 27 ARG B CA 1
ATOM 718 C C . ARG B 1 27 ? -1.14244 22.83632 -2.26055 0.874 30.66121 27 ARG B C 1
ATOM 719 O O . ARG B 1 27 ? -0.56270 22.20634 -3.15281 0.874 32.78626 27 ARG B O 1
ATOM 727 N N . MET B 1 28 ? -1.62520 22.23631 -1.16648 1.000 29.75306 28 MET B N 1
ATOM 728 C CA . MET B 1 28 ? -1.52153 20.78762 -1.01575 1.000 28.98135 28 MET B CA 1
ATOM 729 C C . MET B 1 28 ? -2.26799 20.06846 -2.12929 1.000 29.21369 28 MET B C 1
ATOM 730 O O . MET B 1 28 ? -1.78179 19.06610 -2.66849 1.000 32.45669 28 MET B O 1
ATOM 735 N N . ILE B 1 29 ? -3.45615 20.56493 -2.48346 1.000 28.97424 29 ILE B N 1
ATOM 736 C CA . ILE B 1 29 ? -4.26003 19.92059 -3.51723 1.000 30.65129 29 ILE B CA 1
ATOM 737 C C . ILE B 1 29 ? -3.54648 19.97174 -4.86327 1.000 32.15435 29 ILE B C 1
ATOM 738 O O . ILE B 1 29 ? -3.55916 18.99640 -5.62518 1.000 35.45890 29 ILE B O 1
ATOM 743 N N . GLU B 1 30 ? -2.89242 21.09500 -5.16776 0.878 31.02292 30 GLU B N 1
ATOM 744 C CA . GLU B 1 30 ? -2.14861 21.19464 -6.41909 0.878 35.87163 30 GLU B CA 1
ATOM 745 C C . GLU B 1 30 ? -0.94203 20.26425 -6.42443 0.878 36.96258 30 GLU B C 1
ATOM 746 O O . GLU B 1 30 ? -0.62245 19.66283 -7.45600 0.878 37.79445 30 GLU B O 1
ATOM 752 N N . LEU B 1 31 ? -0.26465 20.12593 -5.28131 1.000 34.82468 31 LEU B N 1
ATOM 753 C CA . LEU B 1 31 ? 0.87011 19.21023 -5.20343 1.000 34.99377 31 LEU B CA 1
ATOM 754 C C . LEU B 1 31 ? 0.42561 17.76313 -5.37308 1.000 34.40646 31 LEU B C 1
ATOM 755 O O . LEU B 1 31 ? 1.09388 16.97876 -6.05620 1.000 35.71002 31 LEU B O 1
ATOM 760 N N . LEU B 1 32 ? -0.69708 17.38984 -4.75537 1.000 31.85629 32 LEU B N 1
ATOM 761 C CA . LEU B 1 32 ? -1.23298 16.04631 -4.94691 1.000 29.18782 32 LEU B CA 1
ATOM 762 C C . LEU B 1 32 ? -1.62019 15.81741 -6.40103 1.000 33.03440 32 LEU B C 1
ATOM 763 O O . LEU B 1 32 ? -1.44534 14.71427 -6.93307 1.000 35.49815 32 LEU B O 1
ATOM 768 N N . ARG B 1 33 ? -2.14176 16.85403 -7.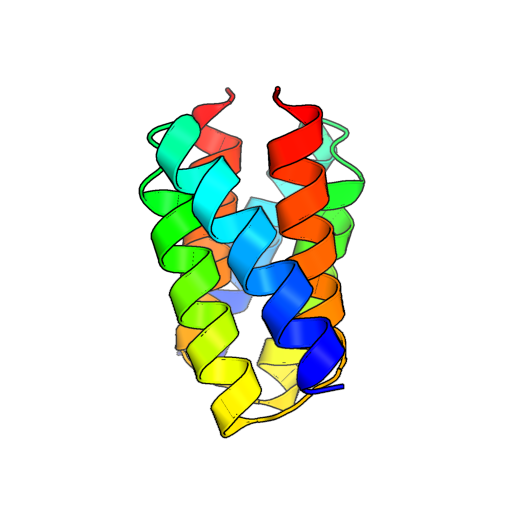06010 1.000 33.90160 33 ARG B N 1
ATOM 769 C CA . ARG B 1 33 ? -2.47150 16.75671 -8.47813 1.000 37.59934 33 ARG B CA 1
ATOM 770 C C . ARG B 1 33 ? -1.22696 16.48874 -9.31504 1.000 41.68254 33 ARG B C 1
ATOM 771 O O . ARG B 1 33 ? -1.23058 15.61693 -10.19237 1.000 42.42914 33 ARG B O 1
ATOM 779 N N . GLN B 1 34 ? -0.14817 17.23214 -9.05590 1.000 40.84929 34 GLN B N 1
ATOM 780 C CA . GLN B 1 34 ? 1.08224 17.04392 -9.81836 1.000 42.53091 34 GLN B CA 1
ATOM 781 C C . GLN B 1 34 ? 1.67320 15.65971 -9.58449 1.000 41.98295 34 GLN B C 1
ATOM 782 O O . GLN B 1 34 ? 2.18613 15.03094 -10.51780 1.000 45.15567 34 GLN B O 1
ATOM 788 N N . LEU B 1 35 ? 1.61471 15.17015 -8.34323 1.000 37.69983 35 LEU B N 1
ATOM 789 C CA . LEU B 1 35 ? 2.19917 13.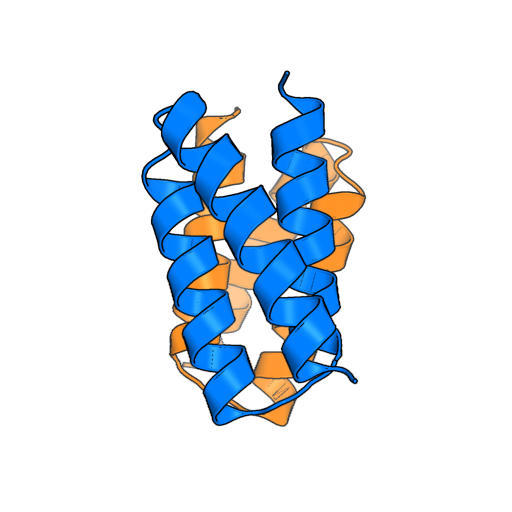86897 -8.03346 1.000 38.88328 35 LEU B CA 1
ATOM 790 C C . LEU B 1 35 ? 1.40547 12.73411 -8.66928 1.000 39.57308 35 LEU B C 1
ATOM 791 O O . LEU B 1 35 ? 1.99133 11.77907 -9.19301 1.000 40.38480 35 LEU B O 1
ATOM 796 N N . PHE B 1 36 ? 0.07292 12.81604 -8.63129 1.000 38.98374 36 PHE B N 1
ATOM 797 C CA . PHE B 1 36 ? -0.74182 11.76478 -9.23203 1.000 38.88597 36 PHE B CA 1
ATOM 798 C C . PHE B 1 36 ? -0.55493 11.71458 -10.74297 1.000 42.46258 36 PHE B C 1
ATOM 799 O O . PHE B 1 36 ? -0.48988 10.62946 -11.33187 1.000 46.53537 36 PHE B O 1
ATOM 807 N N . GLU B 1 37 ? -0.46702 12.87888 -11.38920 0.809 41.85742 37 GLU B N 1
ATOM 808 C CA . GLU B 1 37 ? -0.24278 12.91274 -12.82915 0.809 47.94096 37 GLU B CA 1
ATOM 809 C C . GLU B 1 37 ? 1.16474 12.46928 -13.20518 0.809 51.11050 37 GLU B C 1
ATOM 810 O O . GLU B 1 37 ? 1.39707 12.10182 -14.36192 0.809 54.76713 37 GLU B O 1
ATOM 816 N N . THR B 1 38 ? 2.10148 12.48791 -12.25750 1.000 51.93186 38 THR B N 1
ATOM 817 C CA . THR B 1 38 ? 3.47699 12.06661 -12.49492 1.000 55.76942 38 THR B CA 1
ATOM 818 C C . THR B 1 38 ? 3.73357 10.63033 -12.05544 1.000 55.27706 38 THR B C 1
ATOM 819 O O . THR B 1 38 ? 4.31330 9.84406 -12.80988 1.000 57.03551 38 THR B O 1
ATOM 823 N N . VAL B 1 39 ? 3.30779 10.27077 -10.84812 1.000 52.41863 39 VAL B N 1
ATOM 824 C CA . VAL B 1 39 ? 3.59063 8.96023 -10.27860 1.000 53.59387 39 VAL B CA 1
ATOM 825 C C . VAL B 1 39 ? 2.41238 8.00616 -10.43372 1.000 52.39931 39 VAL B C 1
ATOM 826 O O . VAL B 1 39 ? 2.59862 6.84225 -10.78884 1.000 55.52655 39 VAL B O 1
ATOM 830 N N . GLY B 1 40 ? 1.19645 8.47659 -10.16515 1.000 48.68237 40 GLY B N 1
ATOM 831 C CA . GLY B 1 40 ? 0.02415 7.63949 -10.32178 1.000 46.66728 40 GLY B CA 1
ATOM 832 C C . GLY B 1 40 ? -0.19059 6.62106 -9.22837 1.000 51.17124 40 GLY B C 1
ATOM 833 O O . GLY B 1 40 ? -0.93842 5.66006 -9.43284 1.000 57.22794 40 GLY B O 1
ATOM 834 N N . ASP B 1 41 ? 0.43781 6.79801 -8.07454 1.000 48.95025 41 ASP B N 1
ATOM 835 C CA . ASP B 1 41 ? 0.27640 5.84456 -6.98471 1.000 47.34757 41 ASP B CA 1
ATOM 836 C C . ASP B 1 41 ? -1.11021 6.00479 -6.36933 1.000 43.23043 41 ASP B C 1
ATOM 837 O O . ASP B 1 41 ? -1.52923 7.13341 -6.08342 1.000 39.57622 41 ASP B O 1
ATOM 842 N N . PRO B 1 42 ? -1.85066 4.91306 -6.15673 1.000 45.87041 42 PRO B N 1
ATOM 843 C CA . PRO B 1 42 ? -3.18869 5.04349 -5.55505 1.000 40.20185 42 PRO B CA 1
ATOM 844 C C . PRO B 1 42 ? -3.17795 5.65848 -4.16757 1.000 38.69417 42 PRO B C 1
ATOM 845 O O . PRO B 1 42 ? -4.18528 6.24834 -3.75705 1.000 35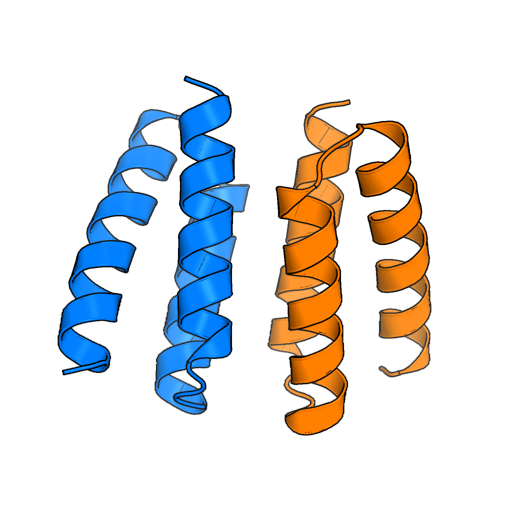.95391 42 PRO B O 1
ATOM 849 N N . ARG B 1 43 ? -2.06997 5.54515 -3.42895 1.000 34.25983 43 ARG B N 1
ATOM 850 C CA . ARG B 1 43 ? -1.99118 6.17306 -2.11472 1.000 38.06635 43 ARG B CA 1
ATOM 851 C C . ARG B 1 43 ? -2.06327 7.69190 -2.19611 1.000 32.15791 43 ARG B C 1
ATOM 852 O O . ARG B 1 43 ? -2.34943 8.34339 -1.18529 1.000 36.00481 43 ARG B O 1
ATOM 860 N N . ILE B 1 44 ? -1.80400 8.27008 -3.37142 1.000 35.29234 44 ILE B N 1
ATOM 861 C CA . ILE B 1 44 ? -1.99668 9.70516 -3.55123 1.000 32.96998 44 ILE B CA 1
ATOM 862 C C . ILE B 1 44 ? -3.48137 10.04590 -3.52812 1.000 31.53708 44 ILE B C 1
ATOM 863 O O . ILE B 1 44 ? -3.88766 11.07624 -2.97707 1.000 32.11446 44 ILE B O 1
ATOM 868 N N . LEU B 1 45 ? -4.31469 9.18280 -4.11950 1.000 32.51711 45 LEU B N 1
ATOM 869 C CA . LEU B 1 45 ? -5.76091 9.36771 -4.03506 1.000 33.83673 45 LEU B CA 1
ATOM 870 C C . LEU B 1 45 ? -6.24377 9.23676 -2.59847 1.000 33.27593 45 LEU B C 1
ATOM 871 O O . LEU B 1 45 ? -7.07657 10.02769 -2.13947 1.000 33.18573 45 LEU B O 1
ATOM 876 N N . GLU B 1 46 ? -5.74763 8.22483 -1.88375 1.000 29.76545 46 GLU B N 1
ATOM 877 C CA . GLU B 1 46 ? -6.07812 8.06828 -0.47336 1.000 32.37697 46 GLU B CA 1
ATOM 878 C C . GLU B 1 46 ? -5.73878 9.32740 0.31794 1.000 32.72379 46 GLU B C 1
ATOM 879 O O . GLU B 1 46 ? -6.53225 9.77856 1.15190 1.000 32.52570 46 GLU B O 1
ATOM 885 N N . LEU B 1 47 ? -4.57037 9.92262 0.05607 1.000 29.23184 47 LEU B N 1
ATOM 886 C CA . LEU B 1 47 ? -4.19683 11.15267 0.75034 1.000 29.23544 47 LEU B CA 1
ATOM 887 C C . LEU B 1 47 ? -5.15008 12.29288 0.41503 1.000 27.88559 47 LEU B C 1
ATOM 888 O O . LEU B 1 47 ? -5.52822 13.07709 1.29498 1.000 30.41145 47 LEU B O 1
ATOM 893 N N . LEU B 1 48 ? -5.54417 12.40739 -0.85544 1.000 29.36925 48 LEU B N 1
ATOM 894 C CA . LEU B 1 48 ? -6.47417 13.46182 -1.24597 1.000 29.44802 48 LEU B CA 1
ATOM 895 C C . LEU B 1 48 ? -7.83538 13.26782 -0.59155 1.000 30.45761 48 LEU B C 1
ATOM 896 O O . LEU B 1 48 ? -8.45689 14.23857 -0.14271 1.000 30.75157 48 LEU B O 1
ATOM 901 N N . GLU B 1 49 ? -8.31246 12.02165 -0.52363 1.000 28.27574 49 GLU B N 1
ATOM 902 C CA . GLU B 1 49 ? -9.57187 11.74975 0.16244 1.000 26.73991 49 GLU B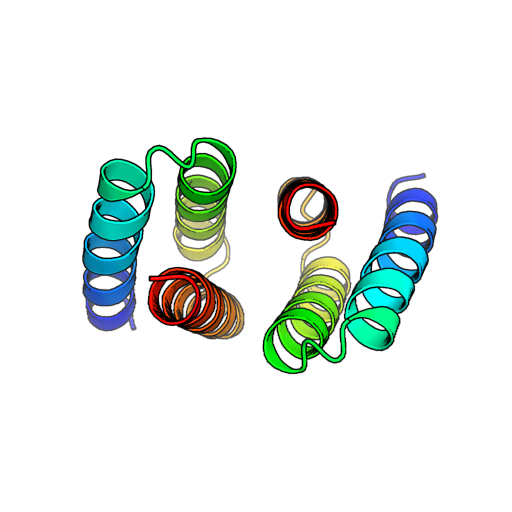 CA 1
ATOM 903 C C . GLU B 1 49 ? -9.48488 12.10448 1.64197 1.000 26.88615 49 GLU B C 1
ATOM 904 O O . GLU B 1 49 ? -10.43299 12.65758 2.21220 1.000 30.15089 49 GLU B O 1
ATOM 910 N N . LEU B 1 50 ? -8.35402 11.79783 2.28086 1.000 29.68198 50 LEU B N 1
ATOM 911 C CA . LEU B 1 50 ? -8.19866 12.12042 3.69613 1.000 32.85729 50 LEU B CA 1
ATOM 912 C C . LEU B 1 50 ? -8.11361 13.62636 3.91765 1.000 27.48679 50 LEU B C 1
ATOM 913 O O . LEU B 1 50 ? -8.66664 14.14617 4.89475 1.000 30.87529 50 LEU B O 1
ATOM 918 N N . LEU B 1 51 ? -7.43002 14.34513 3.02092 1.000 28.17163 51 LEU B N 1
ATOM 919 C CA . LEU B 1 51 ? -7.41371 15.80304 3.10435 1.000 28.38323 51 LEU B CA 1
ATOM 920 C C . LEU B 1 51 ? -8.81354 16.37547 2.92422 1.000 29.34970 51 LEU B C 1
ATOM 921 O O . LEU B 1 51 ? -9.19392 17.33545 3.60495 1.000 31.60410 51 LEU B O 1
ATOM 926 N N . LEU B 1 52 ? -9.59843 15.79156 2.01446 1.000 28.78622 52 LEU B N 1
ATOM 927 C CA . LEU B 1 52 ? -10.97898 16.22834 1.83528 1.000 30.28469 52 LEU B CA 1
ATOM 928 C C . LEU B 1 52 ? -11.79401 16.02586 3.10731 1.000 32.65578 52 LEU B C 1
ATOM 929 O O . LEU B 1 52 ? -12.55983 16.91070 3.50974 1.000 35.48357 52 LEU B O 1
ATOM 934 N N . GLN B 1 53 ? -11.65045 14.86264 3.75179 1.000 32.13561 53 GLN B N 1
ATOM 935 C CA . GLN B 1 53 ? -12.36527 14.62370 5.00208 1.000 31.50049 53 GLN B CA 1
ATOM 936 C C . GLN B 1 53 ? -11.92261 15.58808 6.09315 1.000 34.52471 53 GLN B C 1
ATOM 937 O O . GLN B 1 53 ? -12.73634 15.99107 6.93323 1.000 39.59623 53 GLN B O 1
ATOM 943 N N . LEU B 1 54 ? -10.63997 15.95449 6.10564 1.000 36.67796 54 LEU B N 1
ATOM 944 C CA . LEU B 1 54 ? -10.14531 16.90417 7.09558 1.000 42.20264 54 LEU B CA 1
ATOM 945 C C . LEU B 1 54 ? -10.79332 18.26941 6.90488 1.000 46.19030 54 LEU B C 1
ATOM 946 O O . LEU B 1 54 ? -11.23222 18.90235 7.87187 1.000 50.43789 54 LEU B O 1
ATOM 951 N N . LEU B 1 55 ? -10.86954 18.73647 5.65599 1.000 44.76613 55 LEU B N 1
ATOM 952 C CA . LEU B 1 55 ? -11.53960 20.00352 5.38040 1.000 45.84827 55 LEU B CA 1
ATOM 953 C C . LEU B 1 55 ? -13.02893 19.91734 5.69155 1.000 49.07295 55 LEU B C 1
ATOM 954 O O . LEU B 1 55 ? -13.62628 20.88381 6.18028 1.000 55.05122 55 LEU B O 1
ATOM 959 N N . GLU B 1 56 ? -13.64617 18.76594 5.41408 1.000 47.53007 56 GLU B N 1
ATOM 960 C CA . GLU B 1 56 ? -15.05831 18.58540 5.73630 1.000 47.80843 56 GLU B CA 1
ATOM 961 C C . GLU B 1 56 ? -15.28615 18.58258 7.24251 1.000 51.96269 56 GLU B C 1
ATOM 962 O O . GLU B 1 56 ? -16.24482 19.19192 7.73201 1.000 55.51063 56 GLU B O 1
ATOM 968 N N . GLY B 1 57 ? -14.41696 17.90102 7.99271 1.000 52.66627 57 GLY B N 1
ATOM 969 C CA . GLY B 1 57 ? -14.58563 17.83402 9.43370 1.000 57.03388 57 GLY B CA 1
ATOM 970 C C . GLY B 1 57 ? -14.43007 19.17526 10.11976 1.000 63.51896 57 GLY B C 1
ATOM 971 O O . GLY B 1 57 ? -15.10659 19.44709 11.11628 1.000 70.08882 57 GLY B O 1
ATOM 972 N N . LEU B 1 58 ? -13.54344 20.03028 9.60338 1.000 62.81694 58 LEU B N 1
ATOM 973 C CA . LEU B 1 58 ? -13.37819 21.36021 10.18016 1.000 67.47548 58 LEU B CA 1
ATOM 974 C C . LEU B 1 58 ? -14.61923 22.21949 9.97409 1.000 73.10505 58 LEU B C 1
ATOM 975 O O . LEU B 1 58 ? -14.92312 23.07880 10.80980 1.000 76.54610 58 LEU B O 1
ATOM 980 N N . GLU B 1 59 ? -15.34428 22.00321 8.88131 1.000 74.34262 59 GLU B N 1
ATOM 981 C CA . GLU B 1 59 ? -16.55846 22.75923 8.60344 1.000 76.28429 59 GLU B CA 1
ATOM 982 C C . GLU B 1 59 ? -17.77998 22.05743 9.18806 1.000 79.26185 59 GLU B C 1
ATOM 983 O O . GLU B 1 59 ? -17.72510 21.50731 10.28843 1.000 80.43643 59 GLU B O 1
#